Protein AF-A0A8J9W0S9-F1 (afdb_monomer_lite)

Radius of gyration: 25.79 Å; chains: 1; bounding box: 50×46×70 Å

Structure (mmCIF, N/CA/C/O backbone):
data_AF-A0A8J9W0S9-F1
#
_entry.id   AF-A0A8J9W0S9-F1
#
loop_
_atom_site.group_PDB
_atom_site.id
_atom_site.type_symbol
_atom_site.label_atom_id
_atom_site.label_alt_id
_atom_site.label_comp_id
_atom_site.label_asym_id
_atom_site.label_entity_id
_atom_site.label_seq_id
_atom_site.pdbx_PDB_ins_code
_atom_site.Cartn_x
_atom_site.Cartn_y
_atom_site.Cartn_z
_atom_site.occupancy
_atom_site.B_iso_or_equiv
_atom_site.auth_seq_id
_atom_site.auth_comp_id
_atom_site.auth_asym_id
_atom_site.auth_atom_id
_atom_site.pdbx_PDB_model_num
ATOM 1 N N . MET A 1 1 ? -14.995 28.157 27.330 1.00 36.97 1 MET A N 1
ATOM 2 C CA . MET A 1 1 ? -13.796 27.301 27.355 1.00 36.97 1 MET A CA 1
ATOM 3 C C . MET A 1 1 ? -14.305 25.947 27.792 1.00 36.97 1 MET A C 1
ATOM 5 O O . MET A 1 1 ? -14.546 25.764 28.977 1.00 36.97 1 MET A O 1
ATOM 9 N N . GLU A 1 2 ? -14.650 25.102 26.821 1.00 44.31 2 GLU A N 1
ATOM 10 C CA . GLU A 1 2 ? -15.070 23.720 27.075 1.00 44.31 2 GLU A CA 1
ATOM 11 C C . GLU A 1 2 ? -13.847 22.996 27.650 1.00 44.31 2 GLU A C 1
ATOM 13 O O . GLU A 1 2 ? -12.772 23.067 27.054 1.00 44.31 2 GLU A O 1
ATOM 18 N N . GLY A 1 3 ? -13.962 22.423 28.847 1.00 51.12 3 GLY A N 1
ATOM 19 C CA . GLY A 1 3 ? -12.863 21.685 29.467 1.00 51.12 3 GLY A CA 1
ATOM 20 C C . GLY A 1 3 ? -12.565 20.415 28.676 1.00 51.12 3 GLY A C 1
ATOM 21 O O . GLY A 1 3 ? -13.492 19.739 28.240 1.00 51.12 3 GLY A O 1
ATOM 22 N N . ASP A 1 4 ? -11.284 20.100 28.487 1.00 53.34 4 ASP A N 1
ATOM 23 C CA . ASP A 1 4 ? -10.845 18.907 27.764 1.00 53.34 4 ASP A CA 1
ATOM 24 C C . ASP A 1 4 ? -11.408 17.634 28.413 1.00 53.34 4 ASP A C 1
ATOM 26 O O . ASP A 1 4 ? -10.982 17.225 29.492 1.00 53.34 4 ASP A O 1
ATOM 30 N N . GLU A 1 5 ? -12.367 16.996 27.737 1.00 63.06 5 GLU A N 1
ATOM 31 C CA . GLU A 1 5 ? -13.127 15.857 28.271 1.00 63.06 5 GLU A CA 1
ATOM 32 C C . GLU A 1 5 ? -12.270 14.596 28.516 1.00 63.06 5 GLU A C 1
ATOM 34 O O . GLU A 1 5 ? -12.723 13.695 29.213 1.00 63.06 5 GLU A O 1
ATOM 39 N N . ASN A 1 6 ? -11.029 14.526 28.001 1.00 60.53 6 ASN A N 1
ATOM 40 C CA . ASN A 1 6 ? -10.105 13.395 28.183 1.00 60.53 6 ASN A CA 1
ATOM 41 C C . ASN A 1 6 ? -8.620 13.814 28.104 1.00 60.53 6 ASN A C 1
ATOM 43 O O . ASN A 1 6 ? -7.955 13.626 27.083 1.00 60.53 6 ASN A O 1
ATOM 47 N N . VAL A 1 7 ? -8.065 14.336 29.204 1.00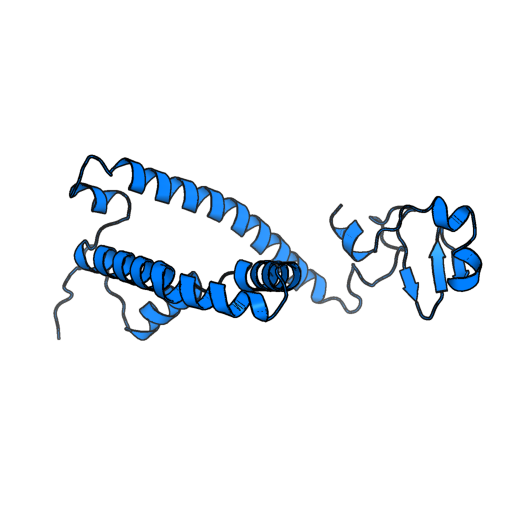 62.03 7 VAL A N 1
ATOM 48 C CA . VAL A 1 7 ? -6.648 14.764 29.277 1.00 62.03 7 VAL A CA 1
ATOM 49 C C . VAL A 1 7 ? -5.662 13.596 29.077 1.00 62.03 7 VAL A C 1
ATOM 51 O O . VAL A 1 7 ? -4.581 13.799 28.534 1.00 62.03 7 VAL A O 1
ATOM 54 N N . GLU A 1 8 ? -6.028 12.365 29.457 1.00 68.12 8 GLU A N 1
ATOM 55 C CA . GLU A 1 8 ? -5.133 11.197 29.361 1.00 68.12 8 GLU A CA 1
ATOM 56 C C . GLU A 1 8 ? -4.987 10.618 27.938 1.00 68.12 8 GLU A C 1
ATOM 58 O O . GLU A 1 8 ? -3.937 10.065 27.618 1.00 68.12 8 GLU A O 1
ATOM 63 N N . CYS A 1 9 ? -6.010 10.730 27.079 1.00 66.19 9 CYS A N 1
ATOM 64 C CA . CYS A 1 9 ? -6.012 10.142 25.727 1.00 66.19 9 CYS A CA 1
ATOM 65 C C . CYS A 1 9 ? -5.697 11.165 24.616 1.00 66.19 9 CYS A C 1
ATO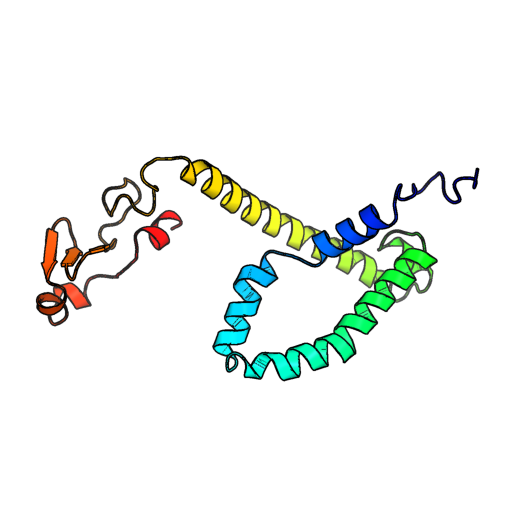M 67 O O . CYS A 1 9 ? -5.274 10.776 23.527 1.00 66.19 9 CYS A O 1
ATOM 69 N N . GLY A 1 10 ? -5.869 12.462 24.897 1.00 79.31 10 GLY A N 1
ATOM 70 C CA . GLY A 1 10 ? -5.696 13.547 23.932 1.00 79.31 10 GLY A CA 1
ATOM 71 C C . GLY A 1 10 ? -6.906 13.730 23.007 1.00 79.31 10 GLY A C 1
ATOM 72 O O . GLY A 1 10 ? -7.557 12.769 22.602 1.00 79.31 10 GLY A O 1
ATOM 73 N N . ASN A 1 11 ? -7.197 14.986 22.659 1.00 82.94 11 ASN A N 1
ATOM 74 C CA . ASN A 1 11 ? -8.300 15.372 21.775 1.00 82.94 11 ASN A CA 1
ATOM 75 C C . ASN A 1 11 ? -7.775 15.888 20.427 1.00 82.94 11 ASN A C 1
ATOM 77 O O . ASN A 1 11 ? -6.688 16.463 20.341 1.00 82.94 11 ASN A O 1
ATOM 81 N N . TRP A 1 12 ? -8.571 15.727 19.369 1.00 85.06 12 TRP A N 1
ATOM 82 C CA . TRP A 1 12 ? -8.285 16.340 18.070 1.00 85.06 12 TRP A CA 1
ATOM 83 C C . TRP A 1 12 ? -8.485 17.856 18.133 1.00 85.06 12 TRP A C 1
ATOM 85 O O . TRP A 1 12 ? -9.505 18.320 18.639 1.00 85.06 12 TRP A O 1
ATOM 95 N N . SER A 1 13 ? -7.545 18.622 17.570 1.00 85.31 13 SER A N 1
ATOM 96 C CA . SER A 1 13 ? -7.625 20.090 17.546 1.00 85.31 13 SER A CA 1
ATOM 97 C C . SER A 1 13 ? -8.780 20.582 16.666 1.00 85.31 13 SER A C 1
ATOM 99 O O . SER A 1 13 ? -9.585 21.412 17.094 1.00 85.31 13 SER A O 1
ATOM 101 N N . HIS A 1 14 ? -8.930 20.007 15.465 1.00 89.88 14 HIS A N 1
ATOM 102 C CA . HIS A 1 14 ? -10.035 20.309 14.561 1.00 89.88 14 HIS A CA 1
ATOM 103 C C . HIS A 1 14 ? -10.692 19.052 13.979 1.00 89.88 14 HIS A C 1
ATOM 105 O O . HIS A 1 14 ? -10.054 18.034 13.715 1.00 89.88 14 HIS A O 1
ATOM 111 N N . LYS A 1 15 ? -11.996 19.153 13.687 1.00 88.81 15 LYS A N 1
ATOM 112 C CA . LYS A 1 15 ? -12.765 18.079 13.028 1.00 88.81 15 LYS A CA 1
ATOM 113 C C . LYS A 1 15 ? -12.212 17.728 11.643 1.00 88.81 15 LYS A C 1
ATOM 115 O O . LYS A 1 15 ? -12.300 16.579 11.223 1.00 88.81 15 LYS A O 1
ATOM 120 N N . MET A 1 16 ? -11.651 18.710 10.935 1.00 92.62 16 MET A N 1
ATOM 121 C CA . MET A 1 16 ? -11.039 18.495 9.622 1.00 92.62 16 MET A CA 1
ATOM 122 C C . MET A 1 16 ? -9.781 17.634 9.714 1.00 92.62 16 MET A C 1
ATOM 124 O O . MET A 1 16 ? -9.605 16.770 8.864 1.00 92.62 16 MET A O 1
ATOM 128 N N . ASP A 1 17 ? -8.967 17.793 10.758 1.00 91.94 17 ASP A N 1
ATOM 129 C CA . ASP A 1 17 ? -7.754 16.988 10.952 1.00 91.94 17 ASP A CA 1
ATOM 130 C C . ASP A 1 17 ? -8.109 15.514 11.162 1.00 91.94 17 ASP A C 1
ATOM 132 O O . ASP A 1 17 ? -7.492 14.622 10.577 1.00 91.94 17 ASP A O 1
ATOM 136 N N . TYR A 1 18 ? -9.173 15.260 11.929 1.00 90.19 18 TYR A N 1
ATOM 137 C CA . TYR A 1 18 ? -9.724 13.920 12.105 1.00 90.19 18 TYR A CA 1
ATOM 138 C C . TYR A 1 18 ? -10.213 13.323 10.776 1.00 90.19 18 TYR A C 1
ATOM 140 O O . TYR A 1 18 ? -9.834 12.208 10.418 1.00 90.19 18 TYR A O 1
ATOM 148 N N . LEU A 1 19 ? -11.008 14.073 10.003 1.00 92.38 19 LEU A N 1
ATOM 149 C CA . LEU A 1 19 ? -11.518 13.610 8.707 1.00 92.38 19 LEU A CA 1
ATOM 150 C C . LEU A 1 19 ? -10.395 13.358 7.693 1.00 92.38 19 LEU A C 1
ATOM 152 O O . LEU A 1 19 ? -10.414 12.342 7.002 1.00 92.38 19 LEU A O 1
ATOM 156 N N . LEU A 1 20 ? -9.406 14.249 7.615 1.00 92.56 20 LEU A N 1
ATOM 157 C CA . LEU A 1 20 ? -8.249 14.091 6.735 1.00 92.56 20 LEU A CA 1
ATOM 158 C C . LEU A 1 20 ? -7.402 12.880 7.134 1.00 92.56 20 LEU A C 1
ATOM 160 O O . LEU A 1 20 ? -6.960 12.143 6.256 1.00 92.56 20 LEU A O 1
ATOM 164 N N . SER A 1 21 ? -7.241 12.622 8.434 1.00 92.38 21 SER A N 1
ATOM 165 C CA . SER A 1 21 ? -6.549 11.425 8.931 1.00 92.38 21 SER A CA 1
ATOM 166 C C . SER A 1 21 ? -7.281 10.141 8.526 1.00 92.38 21 SER A C 1
ATOM 168 O O . SER A 1 21 ? -6.653 9.196 8.051 1.00 92.38 21 SER A O 1
ATOM 170 N N . LEU A 1 22 ? -8.616 10.117 8.638 1.00 91.62 22 LEU A N 1
ATOM 171 C CA . LEU A 1 22 ? -9.435 8.984 8.191 1.00 91.62 22 LEU A CA 1
ATOM 172 C C . LEU A 1 22 ? -9.360 8.770 6.675 1.00 91.62 22 LEU A C 1
ATOM 174 O O . LEU A 1 22 ? -9.229 7.635 6.218 1.00 91.62 22 LEU A O 1
ATOM 178 N N . LEU A 1 23 ? -9.425 9.846 5.889 1.00 91.88 23 LEU A N 1
ATOM 179 C CA . LEU A 1 23 ? -9.307 9.774 4.432 1.00 91.88 23 LEU A CA 1
ATOM 180 C C . LEU A 1 23 ? -7.915 9.300 4.003 1.00 91.88 23 LEU A C 1
ATOM 182 O O . LEU A 1 23 ? -7.811 8.456 3.116 1.00 91.88 23 LEU A O 1
ATOM 186 N N . GLY A 1 24 ? -6.858 9.787 4.658 1.00 91.38 24 GLY A N 1
ATOM 187 C CA . GLY A 1 24 ? -5.486 9.339 4.425 1.00 91.38 24 GLY A CA 1
ATOM 188 C C . GLY A 1 24 ? -5.289 7.858 4.750 1.00 91.38 24 GLY A C 1
ATOM 189 O O . GLY A 1 24 ? -4.585 7.162 4.026 1.00 91.38 24 GLY A O 1
ATOM 190 N N . PHE A 1 25 ? -5.965 7.349 5.783 1.00 89.00 25 PHE A N 1
ATOM 191 C CA . PHE A 1 25 ? -5.980 5.918 6.090 1.00 89.00 25 PHE A CA 1
ATOM 192 C C . PHE A 1 25 ? -6.769 5.096 5.054 1.00 89.00 25 PHE A C 1
ATOM 194 O O . PHE A 1 25 ? -6.353 3.998 4.688 1.00 89.00 25 PHE A O 1
ATOM 201 N N . ALA A 1 26 ? -7.894 5.617 4.553 1.00 89.44 26 ALA A N 1
ATOM 202 C CA . ALA A 1 26 ? -8.747 4.917 3.590 1.00 89.44 26 ALA A CA 1
ATOM 203 C C . ALA A 1 26 ? -8.153 4.863 2.167 1.00 89.44 26 ALA A C 1
ATOM 205 O O . ALA A 1 26 ? -8.375 3.900 1.426 1.00 89.44 26 ALA A O 1
ATOM 206 N N . VAL A 1 27 ? -7.405 5.892 1.760 1.00 89.00 27 VAL A N 1
ATOM 207 C CA . VAL A 1 27 ? -6.794 5.981 0.428 1.00 89.00 27 VAL A CA 1
ATOM 208 C C . VAL A 1 27 ? -5.372 5.418 0.466 1.00 89.00 27 VAL A C 1
ATOM 210 O O . VAL A 1 27 ? -4.418 6.116 0.786 1.00 89.00 27 VAL A O 1
ATOM 213 N N . GLY A 1 28 ? -5.220 4.141 0.101 1.00 83.44 28 GLY A N 1
ATOM 214 C CA . GLY A 1 28 ? -3.917 3.466 0.028 1.00 83.44 28 GLY A CA 1
ATOM 215 C C . GLY A 1 28 ? -3.452 3.145 -1.397 1.00 83.44 28 GLY A C 1
ATOM 216 O O . GLY A 1 28 ? -4.240 3.165 -2.344 1.00 83.44 28 GLY A O 1
ATOM 217 N N . LEU A 1 29 ? -2.183 2.732 -1.543 1.00 82.56 29 LEU A N 1
ATOM 218 C CA . LEU A 1 29 ? -1.610 2.300 -2.833 1.00 82.56 29 LEU A CA 1
ATOM 219 C C . LEU A 1 29 ? -2.405 1.165 -3.511 1.00 82.56 29 LEU A C 1
ATOM 221 O O . LEU A 1 29 ? -2.417 1.054 -4.736 1.00 82.56 29 LEU A O 1
ATOM 225 N N . GLY A 1 30 ? -3.131 0.352 -2.738 1.00 81.38 30 GLY A N 1
ATOM 226 C CA . GLY A 1 30 ? -4.014 -0.681 -3.284 1.00 81.38 30 GLY A CA 1
ATOM 227 C C . GLY A 1 30 ? -5.086 -0.124 -4.231 1.00 81.38 30 GLY A C 1
ATOM 228 O O . GLY A 1 30 ? -5.419 -0.776 -5.220 1.00 81.38 30 GLY A O 1
ATOM 229 N N . ASN A 1 31 ? -5.566 1.101 -4.001 1.00 86.62 31 ASN A N 1
ATOM 230 C CA . ASN A 1 31 ? -6.532 1.746 -4.894 1.00 86.62 31 ASN A CA 1
ATOM 231 C C . ASN A 1 31 ? -5.898 2.148 -6.236 1.00 86.62 31 ASN A C 1
ATOM 233 O O . ASN A 1 31 ? -6.606 2.233 -7.235 1.00 86.62 31 ASN A O 1
ATOM 237 N N . VAL A 1 32 ? -4.576 2.346 -6.279 1.00 88.75 32 VAL A N 1
ATOM 238 C CA . VAL A 1 32 ? -3.845 2.795 -7.474 1.00 88.75 32 VAL A CA 1
ATOM 239 C C . VAL A 1 32 ? -3.592 1.648 -8.451 1.00 88.75 32 VAL A C 1
ATOM 241 O O . VAL A 1 32 ? -3.793 1.825 -9.646 1.00 88.75 32 VAL A O 1
ATOM 244 N N . TRP A 1 33 ? -3.188 0.464 -7.974 1.00 86.25 33 TRP A N 1
ATOM 245 C CA . TRP A 1 33 ? -2.870 -0.664 -8.869 1.00 86.25 33 TRP A CA 1
ATOM 246 C C . TRP A 1 33 ? -3.861 -1.825 -8.788 1.00 86.25 33 TRP A C 1
ATOM 248 O O . TRP A 1 33 ? -4.207 -2.420 -9.807 1.00 86.25 33 TRP A O 1
ATOM 258 N N . ARG A 1 34 ? -4.336 -2.185 -7.588 1.00 88.75 34 ARG A N 1
ATOM 259 C CA . ARG A 1 34 ? -5.090 -3.433 -7.391 1.00 88.75 34 ARG A CA 1
ATOM 260 C C . ARG A 1 34 ? -6.512 -3.269 -7.884 1.00 88.75 34 ARG A C 1
ATOM 262 O O . ARG A 1 34 ? -7.031 -4.171 -8.535 1.00 88.75 34 ARG A O 1
ATOM 269 N N . PHE A 1 35 ? -7.124 -2.124 -7.594 1.00 91.06 35 PHE A N 1
ATOM 270 C CA . PHE A 1 35 ? -8.479 -1.837 -8.043 1.00 91.06 35 PHE A CA 1
ATOM 271 C C . PHE A 1 35 ? -8.589 -1.800 -9.580 1.00 91.06 35 PHE A C 1
ATOM 273 O O . PHE A 1 35 ? -9.407 -2.560 -10.105 1.00 91.06 35 PHE A O 1
ATOM 280 N N . PRO A 1 36 ? -7.748 -1.053 -10.328 1.00 90.94 36 PRO A N 1
ATOM 281 C CA . PRO A 1 36 ? -7.789 -1.089 -11.791 1.00 90.94 36 PRO A CA 1
ATOM 282 C C . PRO A 1 36 ? -7.498 -2.478 -12.360 1.00 90.94 36 PRO A C 1
ATOM 284 O O . PRO A 1 36 ? -8.190 -2.913 -13.278 1.00 90.94 36 PRO A O 1
ATOM 287 N N . TYR A 1 37 ? -6.536 -3.205 -11.781 1.00 89.94 37 TYR A N 1
ATOM 288 C CA . TYR A 1 37 ? -6.199 -4.562 -12.213 1.00 89.94 37 TYR A CA 1
ATOM 289 C C . TYR A 1 37 ? -7.379 -5.540 -12.059 1.00 89.94 37 TYR A C 1
ATOM 291 O O . TYR A 1 37 ? -7.701 -6.277 -12.993 1.00 89.94 37 TYR A O 1
ATOM 299 N N . LEU A 1 38 ? -8.070 -5.525 -10.911 1.00 90.25 38 LEU A N 1
ATOM 300 C CA . LEU A 1 38 ? -9.261 -6.357 -10.689 1.00 90.25 38 LEU A CA 1
ATOM 301 C C . LEU A 1 38 ? -10.424 -5.939 -11.590 1.00 90.25 38 LEU A C 1
ATOM 303 O O . LEU A 1 38 ? -11.097 -6.805 -12.143 1.00 90.25 38 LEU A O 1
ATOM 307 N N . CYS A 1 39 ? -10.648 -4.634 -11.743 1.00 92.19 39 CYS A N 1
ATOM 308 C CA . CYS A 1 39 ? -11.680 -4.091 -12.618 1.00 92.19 39 CYS A CA 1
ATOM 309 C C . CYS A 1 39 ? -11.463 -4.580 -14.055 1.00 92.19 39 CYS A C 1
ATOM 311 O O . CYS A 1 39 ? -12.354 -5.192 -14.637 1.00 92.19 39 CYS A O 1
ATOM 313 N N . TYR A 1 40 ? -10.246 -4.432 -14.586 1.00 91.00 40 TYR A N 1
ATOM 314 C CA . TYR A 1 40 ? -9.897 -4.869 -15.936 1.00 91.00 40 TYR A CA 1
ATOM 315 C C . TYR A 1 40 ? -10.124 -6.372 -16.147 1.00 91.00 40 TYR A C 1
ATOM 317 O O . TYR A 1 40 ? -10.753 -6.775 -17.124 1.00 91.00 40 TYR A O 1
ATOM 325 N N . ARG A 1 41 ? -9.681 -7.211 -15.204 1.00 92.31 41 ARG A N 1
ATOM 326 C CA . ARG A 1 41 ? -9.814 -8.672 -15.310 1.00 92.31 41 ARG A CA 1
ATOM 327 C C . ARG A 1 41 ? -11.261 -9.167 -15.182 1.00 92.31 41 ARG A C 1
ATOM 329 O O . ARG A 1 41 ? -11.597 -10.194 -15.764 1.00 92.31 41 ARG A O 1
ATOM 336 N N . ASN A 1 42 ? -12.115 -8.457 -14.446 1.00 91.12 42 ASN A N 1
ATOM 337 C CA . ASN A 1 42 ? -13.478 -8.889 -14.117 1.00 91.12 42 ASN A CA 1
ATOM 338 C C . ASN A 1 42 ? -14.562 -8.198 -14.965 1.00 91.12 42 ASN A C 1
ATOM 340 O O . ASN A 1 42 ? -15.668 -7.958 -14.484 1.00 91.12 42 ASN A O 1
ATOM 344 N N . GLY A 1 43 ? -14.263 -7.880 -16.228 1.00 89.00 43 GLY A N 1
ATOM 345 C CA . GLY A 1 43 ? -15.240 -7.285 -17.151 1.00 89.00 43 GLY A CA 1
ATOM 346 C C . GLY A 1 43 ? -15.275 -5.754 -17.147 1.00 89.00 43 GLY A C 1
ATOM 347 O O . GLY A 1 43 ? -16.283 -5.157 -17.528 1.00 89.00 43 GLY A O 1
ATOM 348 N N . GLY A 1 44 ? -14.187 -5.106 -16.723 1.00 90.06 44 GLY A N 1
ATOM 349 C CA . GLY A 1 44 ? -14.020 -3.655 -16.759 1.00 90.06 44 GLY A CA 1
ATOM 350 C C . GLY A 1 44 ? -15.110 -2.935 -15.969 1.00 90.06 44 GLY A C 1
ATOM 351 O O . GLY A 1 44 ? -15.388 -3.259 -14.817 1.00 90.06 44 GLY A O 1
ATOM 352 N N . GLY A 1 45 ? -15.779 -1.976 -16.612 1.00 89.50 45 GLY A N 1
ATOM 353 C CA . GLY A 1 45 ? -16.816 -1.157 -15.979 1.00 89.50 45 GLY A CA 1
ATOM 354 C C . GLY A 1 45 ? -17.990 -1.942 -15.378 1.00 89.50 45 GLY A C 1
ATOM 355 O O . GLY A 1 45 ? -18.596 -1.465 -14.422 1.00 89.50 45 GLY A O 1
ATOM 356 N N . ALA A 1 46 ? -18.286 -3.158 -15.855 1.00 92.81 46 ALA A N 1
ATOM 357 C CA . ALA A 1 46 ? -19.351 -3.987 -15.284 1.00 92.81 46 ALA A CA 1
ATOM 358 C C . ALA A 1 46 ? -19.053 -4.426 -13.837 1.00 92.81 46 ALA A C 1
ATOM 360 O O . ALA A 1 46 ? -19.979 -4.587 -13.043 1.00 92.81 46 ALA A O 1
ATOM 361 N N . PHE A 1 47 ? -17.774 -4.542 -13.461 1.00 92.56 47 PHE A N 1
ATOM 362 C CA . PHE A 1 47 ? -17.341 -4.862 -12.097 1.00 92.56 47 PHE A CA 1
ATOM 363 C C . PHE A 1 47 ? -17.753 -3.789 -11.074 1.00 92.56 47 PHE A C 1
ATOM 365 O O . PHE A 1 47 ? -17.911 -4.088 -9.889 1.00 92.56 47 PHE A O 1
ATOM 372 N N . LEU A 1 48 ? -17.984 -2.547 -11.515 1.00 92.31 48 LEU A N 1
ATOM 373 C CA . LEU A 1 48 ? -18.348 -1.439 -10.630 1.00 92.31 48 LEU A CA 1
ATOM 374 C C . LEU A 1 48 ? -19.726 -1.622 -9.986 1.00 92.31 48 LEU A C 1
ATOM 376 O O . LEU A 1 48 ? -19.919 -1.203 -8.848 1.00 92.31 48 LEU A O 1
ATOM 380 N N . ILE A 1 49 ? -20.668 -2.273 -10.674 1.00 94.00 49 ILE A N 1
ATOM 381 C CA . ILE A 1 49 ? -22.034 -2.479 -10.172 1.00 94.00 49 ILE A CA 1
ATOM 382 C C . ILE A 1 49 ? -22.029 -3.334 -8.889 1.00 94.00 49 ILE A C 1
ATOM 384 O O . ILE A 1 49 ? -22.454 -2.832 -7.846 1.00 94.00 49 ILE A O 1
ATOM 388 N N . PRO A 1 50 ? -21.518 -4.586 -8.893 1.00 94.50 50 PRO A N 1
ATOM 389 C CA . PRO A 1 50 ? -21.438 -5.381 -7.670 1.00 94.50 50 PRO A CA 1
ATOM 390 C C . PRO A 1 50 ? -20.478 -4.770 -6.640 1.00 94.50 50 PRO A C 1
ATOM 392 O O . PRO A 1 50 ? -20.727 -4.897 -5.443 1.00 94.50 50 PRO A O 1
ATOM 395 N N . TYR A 1 51 ? -19.420 -4.073 -7.076 1.00 93.44 51 TYR A N 1
ATOM 396 C CA . TYR A 1 51 ? -18.492 -3.389 -6.174 1.00 93.44 51 TYR A CA 1
ATOM 397 C C . TYR A 1 51 ? -19.194 -2.319 -5.326 1.00 93.44 51 TYR A C 1
ATOM 399 O O . TYR A 1 51 ? -19.077 -2.340 -4.103 1.00 93.44 51 TYR A O 1
ATOM 407 N N . VAL A 1 52 ? -19.974 -1.426 -5.946 1.00 95.06 52 VAL A N 1
ATOM 408 C CA . VAL A 1 52 ? -20.706 -0.368 -5.228 1.00 95.06 52 VAL A CA 1
ATOM 409 C C . VAL A 1 52 ? -21.787 -0.959 -4.324 1.00 95.06 52 VAL A C 1
ATOM 411 O O . VAL A 1 52 ? -21.933 -0.514 -3.188 1.00 95.06 52 VAL A O 1
ATOM 414 N N . ILE A 1 53 ? -22.505 -1.991 -4.778 1.00 96.69 53 ILE A N 1
ATOM 415 C CA . ILE A 1 53 ? -23.523 -2.665 -3.957 1.00 96.69 53 ILE A CA 1
ATOM 416 C C . ILE A 1 53 ? -22.888 -3.257 -2.691 1.00 96.69 53 ILE A C 1
ATOM 418 O O . ILE A 1 53 ? -23.363 -3.001 -1.586 1.00 96.69 53 ILE A O 1
ATOM 422 N N . MET A 1 54 ? -21.782 -3.996 -2.822 1.00 95.75 54 MET A N 1
ATOM 423 C CA . MET A 1 54 ? -21.077 -4.567 -1.669 1.00 95.75 54 MET A CA 1
ATOM 424 C C . MET A 1 54 ? -20.464 -3.491 -0.768 1.00 95.75 54 MET A C 1
ATOM 426 O O . MET A 1 54 ? -20.466 -3.650 0.455 1.00 95.75 54 MET A O 1
ATOM 430 N N . LEU A 1 55 ? -19.987 -2.384 -1.343 1.00 94.62 55 LEU A N 1
ATOM 431 C CA . LEU A 1 55 ? -19.466 -1.248 -0.588 1.00 94.62 55 LEU A CA 1
ATOM 432 C C . LEU A 1 55 ? -20.563 -0.606 0.265 1.00 94.62 55 LEU A C 1
ATOM 434 O O . LEU A 1 55 ? -20.333 -0.353 1.441 1.00 94.62 55 LEU A O 1
ATOM 438 N N . LEU A 1 56 ? -21.764 -0.401 -0.277 1.00 96.19 56 LEU A N 1
ATOM 439 C CA . LEU A 1 56 ? -22.877 0.185 0.473 1.00 96.19 56 LEU A CA 1
ATOM 440 C C . LEU A 1 56 ? -23.482 -0.781 1.500 1.00 96.19 56 LEU A C 1
ATOM 442 O O . LEU A 1 56 ? -23.860 -0.342 2.581 1.00 96.19 56 LEU 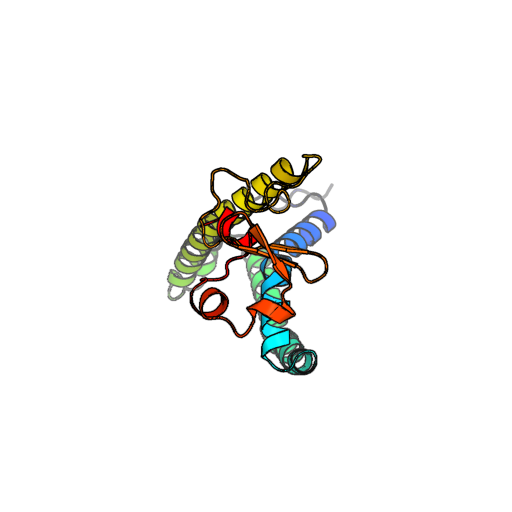A O 1
ATOM 446 N N . LEU A 1 57 ? -23.569 -2.078 1.188 1.00 96.12 57 LEU A N 1
ATOM 447 C CA . LEU A 1 57 ? -24.203 -3.066 2.071 1.00 96.12 57 LEU A CA 1
ATOM 448 C C . LEU A 1 57 ? -23.285 -3.591 3.176 1.00 96.12 57 LEU A C 1
ATOM 450 O O . LEU A 1 57 ? -23.759 -3.871 4.271 1.00 96.12 57 LEU A O 1
ATOM 454 N N . SER A 1 58 ? -21.990 -3.755 2.903 1.00 96.00 58 SER A N 1
ATOM 455 C CA . SER A 1 58 ? -21.030 -4.280 3.887 1.00 96.00 58 SER A CA 1
ATOM 456 C C . SER A 1 58 ? -19.942 -3.280 4.257 1.00 96.00 58 SER A C 1
ATOM 458 O O . SER A 1 58 ? -19.630 -3.143 5.434 1.00 96.00 58 SER A O 1
ATOM 460 N N . GLY A 1 59 ? -19.399 -2.537 3.289 1.00 95.00 59 GLY A N 1
ATOM 461 C CA . GLY A 1 59 ? -18.283 -1.623 3.537 1.00 95.00 59 GLY A CA 1
ATOM 462 C C . GLY A 1 59 ? -18.671 -0.468 4.457 1.00 95.00 59 GLY A C 1
ATOM 463 O O . GLY A 1 59 ? -18.054 -0.267 5.501 1.00 95.00 59 GLY A O 1
ATOM 464 N N . LEU A 1 60 ? -19.729 0.259 4.095 1.00 94.50 60 LEU A N 1
ATOM 465 C CA . LEU A 1 60 ? -20.200 1.422 4.836 1.00 94.50 60 LEU A CA 1
ATOM 466 C C . LEU A 1 60 ? -20.699 1.054 6.247 1.00 94.50 60 LEU A C 1
ATOM 468 O O . LEU A 1 60 ? -20.266 1.714 7.192 1.00 94.50 60 LEU A O 1
ATOM 472 N N . PRO A 1 61 ? -21.520 0.001 6.452 1.00 95.88 61 PRO A N 1
ATOM 473 C CA . PRO A 1 61 ? -21.950 -0.377 7.796 1.00 95.88 61 PRO A CA 1
ATOM 474 C C . PRO A 1 61 ? -20.797 -0.827 8.692 1.00 95.88 61 PRO A C 1
ATOM 476 O O . PRO A 1 61 ? -20.755 -0.421 9.850 1.00 95.88 61 PRO A O 1
ATOM 479 N N . LEU A 1 62 ? -19.839 -1.606 8.173 1.00 94.50 62 LEU A N 1
ATOM 480 C CA . LEU A 1 62 ? -18.672 -2.030 8.955 1.00 94.50 62 LEU A CA 1
ATOM 481 C C . LEU A 1 62 ? -17.782 -0.844 9.334 1.00 94.50 62 LEU A C 1
ATOM 483 O O . LEU A 1 62 ? -17.342 -0.755 10.476 1.00 94.50 62 LEU A O 1
ATOM 487 N N . PHE A 1 63 ? -17.561 0.092 8.408 1.00 93.38 63 PHE A N 1
ATOM 488 C CA . PHE A 1 63 ? -16.780 1.298 8.676 1.00 93.38 63 PHE A CA 1
ATOM 489 C C . PHE A 1 63 ? -17.430 2.176 9.751 1.00 93.38 63 PHE A C 1
ATOM 491 O O . PHE A 1 63 ? -16.770 2.579 10.705 1.00 93.38 63 PHE A O 1
ATOM 498 N N . LEU A 1 64 ? -18.735 2.438 9.637 1.00 93.88 64 LEU A N 1
ATOM 499 C CA . LEU A 1 64 ? -19.465 3.233 10.626 1.00 93.88 64 LEU A CA 1
ATOM 500 C C . LEU A 1 64 ? -19.532 2.536 11.989 1.00 93.88 64 LEU A C 1
ATOM 502 O O . LEU A 1 64 ? -19.399 3.202 13.012 1.00 93.88 64 LEU A O 1
ATOM 506 N N . MET A 1 65 ? -19.704 1.211 12.008 1.00 93.31 65 MET A N 1
ATOM 507 C CA . MET A 1 65 ? -19.685 0.420 13.238 1.00 93.31 65 MET A CA 1
ATOM 508 C C . MET A 1 65 ? -18.334 0.537 13.953 1.00 93.31 65 MET A C 1
ATOM 510 O O . MET A 1 65 ? -18.317 0.783 15.156 1.00 93.31 65 MET A O 1
ATOM 514 N N . GLU A 1 66 ? -17.220 0.405 13.228 1.00 91.69 66 GLU A N 1
ATOM 515 C CA . GLU A 1 66 ? -15.867 0.516 13.790 1.00 91.69 66 GLU A CA 1
ATOM 516 C C . GLU A 1 66 ? -15.605 1.922 14.351 1.00 91.69 66 GLU A C 1
ATOM 518 O O . GLU A 1 66 ? -15.116 2.066 15.472 1.00 91.69 66 GLU A O 1
ATOM 523 N N . LEU A 1 67 ? -15.991 2.969 13.611 1.00 91.62 67 LEU A N 1
ATOM 524 C CA . LEU A 1 67 ? -15.854 4.351 14.075 1.00 91.62 67 LEU A CA 1
ATOM 525 C C . LEU A 1 67 ? -16.693 4.623 15.327 1.00 91.62 67 LEU A C 1
ATOM 527 O O . LEU A 1 67 ? -16.185 5.208 16.283 1.00 91.62 67 LEU A O 1
ATOM 531 N N . ALA A 1 68 ? -17.951 4.177 15.346 1.00 91.88 68 ALA A N 1
ATOM 532 C CA . ALA A 1 68 ? -18.834 4.347 16.494 1.00 91.88 68 ALA A CA 1
ATOM 533 C C . ALA A 1 68 ? -18.308 3.598 17.729 1.00 91.88 68 ALA A C 1
ATOM 535 O O . ALA A 1 68 ? -18.309 4.154 18.826 1.00 91.88 68 ALA A O 1
ATOM 536 N N . LEU A 1 69 ? -17.808 2.367 17.557 1.00 89.94 69 LEU A N 1
ATOM 537 C CA . LEU A 1 69 ? -17.172 1.596 18.630 1.00 89.94 69 LEU A CA 1
ATOM 538 C C . LEU A 1 69 ? -15.915 2.287 19.161 1.00 89.94 69 LEU A C 1
ATOM 540 O O . LEU A 1 69 ? -15.754 2.389 20.375 1.00 89.94 69 LEU A O 1
ATOM 544 N N . GLY A 1 70 ? -15.050 2.788 18.277 1.00 88.62 70 GLY A N 1
ATOM 545 C CA . GLY A 1 70 ? -13.834 3.502 18.662 1.00 88.62 70 GLY A CA 1
ATOM 546 C C . GLY A 1 70 ? -14.124 4.790 19.433 1.00 88.62 70 GLY A C 1
ATOM 547 O O . GLY A 1 70 ? -13.502 5.039 20.463 1.00 88.62 70 GLY A O 1
ATOM 548 N N . GLN A 1 71 ? -15.107 5.574 18.979 1.00 87.88 71 GLN A N 1
ATOM 549 C CA . GLN A 1 71 ? -15.526 6.814 19.641 1.00 87.88 71 GLN A CA 1
ATOM 550 C C . GLN A 1 71 ? -16.241 6.568 20.973 1.00 87.88 71 GLN A C 1
ATOM 552 O O . GLN A 1 71 ? -16.054 7.335 21.910 1.00 87.88 71 GLN A O 1
ATOM 557 N N . PHE A 1 72 ? -17.057 5.515 21.073 1.00 86.94 72 PHE A N 1
ATOM 558 C CA . PHE A 1 72 ? -17.767 5.186 22.310 1.00 86.94 72 PHE A CA 1
ATOM 559 C C . PHE A 1 72 ? -16.842 4.571 23.363 1.00 86.94 72 PHE A C 1
ATOM 561 O O . PHE A 1 72 ? -16.932 4.903 24.543 1.00 86.94 72 PHE A O 1
ATOM 568 N N . ALA A 1 73 ? -15.963 3.654 22.953 1.00 85.81 73 ALA A N 1
ATOM 569 C CA . ALA A 1 73 ? -15.088 2.954 23.881 1.00 85.81 73 ALA A CA 1
ATOM 570 C C . ALA A 1 73 ? -13.885 3.800 24.314 1.00 85.81 73 ALA A C 1
ATOM 572 O O . ALA A 1 73 ? -13.346 3.535 25.388 1.00 85.81 73 ALA A O 1
ATOM 573 N N . SER A 1 74 ? -13.445 4.767 23.493 1.00 84.12 74 SER A N 1
ATOM 574 C CA . SER A 1 74 ? -12.270 5.626 23.735 1.00 84.12 74 SER A CA 1
ATOM 575 C C . SER A 1 74 ? -11.042 4.841 24.214 1.00 84.12 74 SER A C 1
ATOM 577 O O . SER A 1 74 ? -10.273 5.274 25.069 1.00 84.12 74 SER A O 1
ATOM 579 N N . GLN A 1 75 ? -10.888 3.624 23.691 1.00 83.50 75 GLN A N 1
ATOM 580 C CA . GLN A 1 75 ? -9.876 2.657 24.093 1.00 83.50 75 GLN A CA 1
ATOM 581 C C . GLN A 1 75 ? -9.210 2.057 22.858 1.00 83.50 75 GLN A C 1
ATOM 583 O O . GLN A 1 75 ? -9.802 1.964 21.786 1.00 83.50 75 GLN A O 1
ATOM 588 N N . GLY A 1 76 ? -7.965 1.607 23.020 1.00 84.12 76 GLY A N 1
ATOM 589 C CA . GLY A 1 76 ? -7.237 0.933 21.948 1.00 84.12 76 GLY A CA 1
ATOM 590 C C . GLY A 1 76 ? -7.850 -0.425 21.562 1.00 84.12 76 GLY A C 1
ATOM 591 O O . GLY A 1 76 ? -8.543 -1.046 22.373 1.00 84.12 76 GLY A O 1
ATOM 592 N N . PRO A 1 77 ? -7.517 -0.957 20.373 1.00 82.75 77 PRO A N 1
ATOM 593 C CA . PRO A 1 77 ? -8.174 -2.120 19.761 1.00 82.75 77 PRO A CA 1
ATOM 594 C C . PRO A 1 77 ? -8.097 -3.413 20.587 1.00 82.75 77 PRO A C 1
ATOM 596 O O . PRO A 1 77 ? -8.941 -4.287 20.437 1.00 82.75 77 PRO A O 1
ATOM 599 N N . ILE A 1 78 ? -7.120 -3.555 21.489 1.00 86.38 78 ILE A N 1
ATOM 600 C CA . ILE A 1 78 ? -7.031 -4.700 22.416 1.00 86.38 78 ILE A CA 1
ATOM 601 C C . ILE A 1 78 ? -7.921 -4.486 23.651 1.00 86.38 78 ILE A C 1
ATOM 603 O O . ILE A 1 78 ? -8.512 -5.433 24.173 1.00 86.38 78 ILE A O 1
ATOM 607 N N . SER A 1 79 ? -8.020 -3.244 24.127 1.00 85.44 79 SER A N 1
ATOM 608 C CA . SER A 1 79 ? -8.748 -2.887 25.347 1.00 85.44 79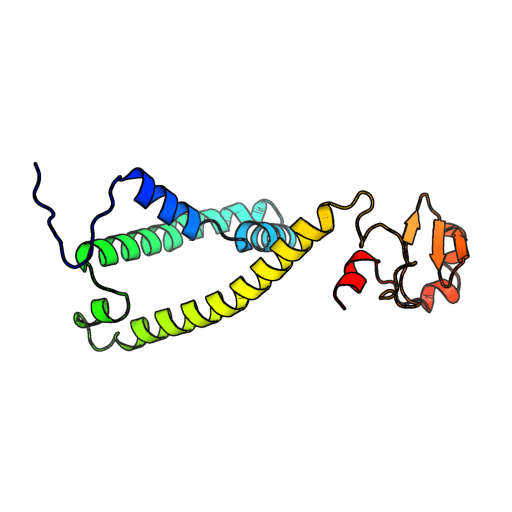 SER A CA 1
ATOM 609 C C . SER A 1 79 ? -10.262 -2.827 25.136 1.00 85.44 79 SER A C 1
ATOM 611 O O . SER A 1 79 ? -10.987 -3.219 26.046 1.00 85.44 79 SER A O 1
ATOM 613 N N . VAL A 1 80 ? -10.739 -2.453 23.940 1.00 86.62 80 VAL A N 1
ATOM 614 C CA . VAL A 1 80 ? -12.181 -2.412 23.603 1.00 86.62 80 VAL A CA 1
ATOM 615 C C . VAL A 1 80 ? -12.870 -3.761 23.852 1.00 86.62 80 VAL A C 1
ATOM 617 O O . VAL A 1 80 ? -13.983 -3.819 24.377 1.00 86.62 80 VAL A O 1
ATOM 620 N N . TRP A 1 81 ? -12.184 -4.875 23.583 1.00 85.25 81 TRP A N 1
ATOM 621 C CA . TRP A 1 81 ? -12.731 -6.223 23.781 1.00 85.25 81 TRP A CA 1
ATOM 622 C C . TRP A 1 81 ? -12.811 -6.671 25.249 1.00 85.25 81 TRP A C 1
ATOM 624 O O . TRP A 1 81 ? -13.224 -7.797 25.521 1.00 85.25 81 TRP A O 1
ATOM 634 N N . LYS A 1 82 ? -12.492 -5.807 26.225 1.00 79.19 82 LYS A N 1
ATOM 635 C CA . LYS A 1 82 ? -12.823 -6.056 27.641 1.00 79.19 82 LYS A CA 1
ATOM 636 C C . LYS A 1 82 ? -14.335 -6.170 27.873 1.00 79.19 82 LYS A C 1
ATOM 638 O O . LYS A 1 82 ? -14.731 -6.823 28.832 1.00 79.19 82 LYS A O 1
ATOM 643 N N . LEU A 1 83 ? -15.160 -5.592 26.989 1.00 80.75 83 LEU A N 1
ATOM 644 C CA . LEU A 1 83 ? -16.623 -5.706 27.032 1.00 80.75 83 LEU A CA 1
ATOM 645 C C . LEU A 1 83 ? -17.114 -7.149 26.813 1.00 80.75 83 LEU A C 1
ATOM 647 O O . LEU A 1 83 ? -18.104 -7.559 27.411 1.00 80.75 83 LEU A O 1
ATOM 651 N N . SER A 1 84 ? -16.420 -7.928 25.974 1.00 82.94 84 SER A N 1
ATOM 652 C CA . SER A 1 84 ? -16.735 -9.338 25.728 1.00 82.94 84 SER A CA 1
ATOM 653 C C . SER A 1 84 ? -15.449 -10.168 25.642 1.00 82.94 84 SER A C 1
ATOM 655 O O . SER A 1 84 ? -14.791 -10.189 24.597 1.00 82.94 84 SER A O 1
ATOM 657 N N . PRO A 1 85 ? -15.079 -10.891 26.717 1.00 80.00 85 PRO A N 1
ATOM 658 C CA . PRO A 1 85 ? -13.796 -11.587 26.805 1.00 80.00 85 PRO A C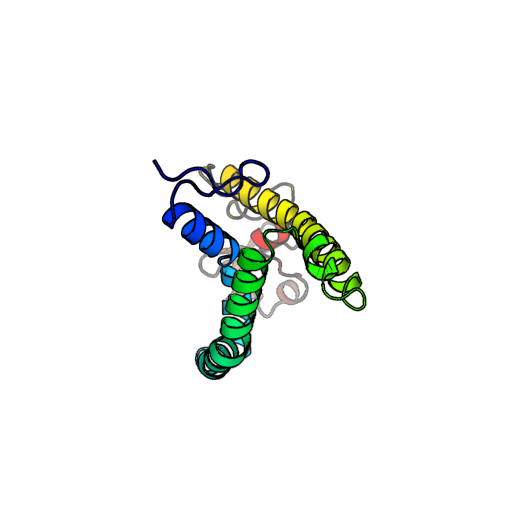A 1
ATOM 659 C C . PRO A 1 85 ? -13.636 -12.713 25.774 1.00 80.00 85 PRO A C 1
ATOM 661 O O . PRO A 1 85 ? -12.506 -13.084 25.460 1.00 80.00 85 PRO A O 1
ATOM 664 N N . ILE A 1 86 ? -14.738 -13.214 25.201 1.00 87.19 86 ILE A N 1
ATOM 665 C CA . ILE A 1 86 ? -14.727 -14.202 24.111 1.00 87.19 86 ILE A CA 1
ATOM 666 C C . ILE A 1 86 ? -14.033 -13.627 22.865 1.00 87.19 86 ILE A C 1
ATOM 668 O O . ILE A 1 86 ? -13.293 -14.332 22.183 1.00 87.19 86 ILE A O 1
ATOM 672 N N . PHE A 1 87 ? -14.200 -12.330 22.600 1.00 86.56 87 PHE A N 1
ATOM 673 C CA . PHE A 1 87 ? -13.631 -11.661 21.429 1.00 86.56 87 PHE A CA 1
ATOM 674 C C . PHE A 1 87 ? -12.256 -11.033 21.684 1.00 86.56 87 PHE A C 1
ATOM 676 O O . PHE A 1 87 ? -11.706 -10.375 20.806 1.00 86.56 87 PHE A O 1
ATOM 683 N N . LYS A 1 88 ? -11.627 -11.280 22.840 1.00 84.94 88 LYS A N 1
ATOM 684 C CA . LYS A 1 88 ? -10.297 -10.729 23.158 1.00 84.94 88 LYS A CA 1
ATOM 685 C C . LYS A 1 88 ? -9.220 -11.123 22.135 1.00 84.94 88 LYS A C 1
ATOM 687 O O . LYS A 1 88 ? -8.296 -10.350 21.889 1.00 84.94 88 LYS A O 1
ATOM 692 N N . GLY A 1 89 ? -9.355 -12.294 21.504 1.00 89.25 89 GLY A N 1
ATOM 693 C CA . GLY A 1 89 ? -8.467 -12.740 20.423 1.00 89.25 89 GLY A CA 1
ATOM 694 C C . GLY A 1 89 ? -8.524 -11.858 19.170 1.00 89.25 89 GLY A C 1
ATOM 695 O O . GLY A 1 89 ? -7.517 -11.728 18.478 1.00 89.25 89 GLY A O 1
ATOM 696 N N . VAL A 1 90 ? -9.656 -11.192 18.915 1.00 91.06 90 VAL A N 1
ATOM 697 C CA . VAL A 1 90 ? -9.837 -10.297 17.762 1.00 91.06 90 VAL A CA 1
ATOM 698 C C . VAL A 1 90 ? -8.901 -9.094 17.863 1.00 91.06 90 VAL A C 1
ATOM 700 O O . VAL A 1 90 ? -8.217 -8.778 16.896 1.00 91.06 90 VAL A O 1
ATOM 703 N N . GLY A 1 91 ? -8.780 -8.482 19.046 1.00 90.50 91 GLY A N 1
ATOM 704 C CA . GLY A 1 91 ? -7.874 -7.349 19.259 1.00 90.50 91 GLY A CA 1
ATOM 705 C C . GLY A 1 91 ? -6.399 -7.699 19.029 1.00 90.50 91 GLY A C 1
ATOM 706 O O . GLY A 1 91 ? -5.668 -6.933 18.402 1.00 90.50 91 GLY A O 1
ATOM 707 N N . PHE A 1 92 ? -5.959 -8.881 19.475 1.00 91.75 92 PHE A N 1
ATOM 708 C CA . PHE A 1 92 ? -4.601 -9.360 19.191 1.00 91.75 92 PHE A CA 1
ATOM 709 C C . PHE A 1 92 ? -4.397 -9.643 17.700 1.00 91.75 92 PHE A C 1
ATOM 711 O O . PHE A 1 92 ? -3.376 -9.243 17.146 1.00 91.75 92 PHE A O 1
ATOM 718 N N . ALA A 1 93 ? -5.376 -10.260 17.032 1.00 93.38 93 ALA A N 1
ATOM 719 C CA . ALA A 1 93 ? -5.317 -10.498 15.593 1.00 93.38 93 ALA A CA 1
ATOM 720 C C . ALA A 1 93 ? -5.233 -9.186 14.794 1.00 93.38 93 ALA A C 1
ATOM 722 O O . ALA A 1 93 ? -4.401 -9.076 13.895 1.00 93.38 93 ALA A O 1
ATOM 723 N N . MET A 1 94 ? -6.027 -8.171 15.155 1.00 92.12 94 MET A N 1
ATOM 724 C CA . MET A 1 94 ? -5.979 -6.835 14.548 1.00 92.12 94 MET A CA 1
ATOM 725 C C . MET A 1 94 ? -4.581 -6.216 14.661 1.00 92.12 94 MET A C 1
ATOM 727 O O . MET A 1 94 ? -4.046 -5.716 13.669 1.00 92.12 94 MET A O 1
ATOM 731 N N . PHE A 1 95 ? -3.961 -6.295 15.844 1.00 92.94 95 PHE A N 1
ATOM 732 C CA . PHE A 1 95 ? -2.604 -5.794 16.066 1.00 92.94 95 PHE A CA 1
ATOM 733 C C . PHE A 1 95 ? -1.568 -6.548 15.220 1.00 92.94 95 PHE A C 1
ATOM 735 O O . PHE A 1 95 ? -0.765 -5.925 14.525 1.00 92.94 95 PHE A O 1
ATOM 742 N N . THR A 1 96 ? -1.606 -7.884 15.226 1.00 95.50 96 THR A N 1
ATOM 743 C CA . THR A 1 96 ? -0.670 -8.712 14.455 1.00 95.50 96 THR A CA 1
ATOM 744 C C . THR A 1 96 ? -0.792 -8.462 12.953 1.00 95.50 96 THR A C 1
ATOM 746 O O . THR A 1 96 ? 0.223 -8.257 12.291 1.00 95.50 96 THR A O 1
ATOM 749 N N . ILE A 1 97 ? -2.013 -8.424 12.411 1.00 95.44 97 ILE A N 1
ATOM 750 C CA . ILE A 1 97 ? -2.250 -8.164 10.984 1.00 95.44 97 ILE A CA 1
ATOM 751 C C . ILE A 1 97 ? -1.755 -6.764 10.607 1.00 95.44 97 ILE A C 1
ATOM 753 O O . ILE A 1 97 ? -1.043 -6.620 9.615 1.00 95.44 97 ILE A O 1
ATOM 757 N N . SER A 1 98 ? -2.062 -5.749 11.419 1.00 93.88 98 SER A N 1
ATOM 758 C CA . SER A 1 98 ? -1.611 -4.372 11.176 1.00 93.88 98 SER A CA 1
ATOM 759 C C . SER A 1 98 ? -0.084 -4.261 11.167 1.00 93.88 98 SER A C 1
ATOM 761 O O . SER A 1 98 ? 0.475 -3.582 10.309 1.00 93.88 98 SER A O 1
ATOM 763 N N . SER A 1 99 ? 0.602 -4.976 12.064 1.00 94.75 99 SER A N 1
ATOM 764 C CA . SER A 1 99 ? 2.068 -5.024 12.110 1.00 94.75 99 SER A CA 1
ATOM 765 C C . SER A 1 99 ? 2.669 -5.674 10.857 1.00 94.75 99 SER A C 1
ATOM 767 O O . SER A 1 99 ? 3.558 -5.103 10.226 1.00 94.75 99 SER A O 1
ATOM 769 N N . LEU A 1 100 ? 2.137 -6.828 10.435 1.00 96.06 100 LEU A N 1
ATOM 770 C CA . LEU A 1 100 ? 2.601 -7.523 9.228 1.00 96.06 100 LEU A CA 1
ATOM 771 C C . LEU A 1 100 ? 2.411 -6.673 7.967 1.00 96.06 100 LEU A C 1
ATOM 773 O O . LEU A 1 100 ? 3.315 -6.584 7.134 1.00 96.06 100 LEU A O 1
ATOM 777 N N . ILE A 1 101 ? 1.254 -6.017 7.846 1.00 93.94 101 ILE A N 1
ATOM 778 C CA . ILE A 1 101 ? 0.976 -5.083 6.753 1.00 93.94 101 ILE A CA 1
ATOM 779 C C . ILE A 1 101 ? 1.955 -3.905 6.819 1.00 93.94 101 ILE A C 1
ATOM 781 O O . ILE A 1 101 ? 2.559 -3.569 5.804 1.00 93.94 101 ILE A O 1
ATOM 785 N N . GLY A 1 102 ? 2.179 -3.324 7.999 1.00 93.88 102 GLY A N 1
ATOM 786 C CA . GLY A 1 102 ? 3.113 -2.214 8.189 1.00 93.88 102 GLY A CA 1
ATOM 787 C C . GLY A 1 102 ? 4.528 -2.526 7.695 1.00 93.88 102 GLY A C 1
ATOM 788 O O . GLY A 1 102 ? 5.096 -1.736 6.943 1.00 93.88 102 GLY A O 1
ATOM 789 N N . ILE A 1 103 ? 5.071 -3.700 8.036 1.00 95.50 103 ILE A N 1
ATOM 790 C CA . ILE A 1 103 ? 6.412 -4.126 7.597 1.00 95.50 103 ILE A CA 1
ATOM 791 C C . ILE A 1 103 ? 6.496 -4.178 6.065 1.00 95.50 103 ILE A C 1
ATOM 793 O O . ILE A 1 103 ? 7.424 -3.625 5.475 1.00 95.50 103 ILE A O 1
ATOM 797 N N . TYR A 1 104 ? 5.512 -4.798 5.410 1.00 92.38 104 TYR A N 1
ATOM 798 C CA . TYR A 1 104 ? 5.472 -4.886 3.949 1.00 92.38 104 TYR A CA 1
ATOM 799 C C . TYR A 1 104 ? 5.314 -3.508 3.283 1.00 92.38 104 TYR A C 1
ATOM 801 O O . TYR A 1 104 ? 5.985 -3.207 2.295 1.00 92.38 104 TYR A O 1
ATOM 809 N N . TYR A 1 105 ? 4.470 -2.638 3.840 1.00 92.75 105 TYR A N 1
ATOM 810 C CA . TYR A 1 105 ? 4.242 -1.302 3.290 1.00 92.75 105 TYR A CA 1
ATOM 811 C C . TYR A 1 105 ? 5.457 -0.379 3.433 1.00 92.75 105 TYR A C 1
ATOM 813 O O . TYR A 1 105 ? 5.702 0.418 2.530 1.00 92.75 105 TYR A O 1
ATOM 821 N N . ILE A 1 106 ? 6.257 -0.504 4.498 1.00 94.62 106 ILE A N 1
ATOM 822 C CA . ILE A 1 106 ? 7.513 0.255 4.636 1.00 94.62 106 ILE A CA 1
ATOM 823 C C . ILE A 1 106 ? 8.478 -0.077 3.492 1.00 94.62 106 ILE A C 1
ATOM 825 O O . ILE A 1 106 ? 9.090 0.827 2.924 1.00 94.62 106 ILE A O 1
ATOM 829 N N . VAL A 1 107 ? 8.573 -1.351 3.100 1.00 94.12 107 VAL A N 1
ATOM 830 C CA . VAL A 1 107 ? 9.405 -1.775 1.964 1.00 94.12 107 VAL A CA 1
ATOM 831 C C . VAL A 1 107 ? 8.907 -1.151 0.654 1.00 94.12 107 VAL A C 1
ATOM 833 O O . VAL A 1 107 ? 9.699 -0.606 -0.111 1.00 94.12 107 VAL A O 1
ATOM 836 N N . LEU A 1 108 ? 7.593 -1.147 0.409 1.00 92.12 108 LEU A N 1
ATOM 837 C CA . LEU A 1 108 ? 7.006 -0.494 -0.772 1.00 92.12 108 LEU A CA 1
ATOM 838 C C . LEU A 1 108 ? 7.253 1.021 -0.806 1.00 92.12 108 LEU A C 1
ATOM 840 O O . LEU A 1 108 ? 7.521 1.590 -1.869 1.00 92.12 108 LEU A O 1
ATOM 844 N N . LEU A 1 109 ? 7.174 1.684 0.349 1.00 92.69 109 LEU A N 1
ATOM 845 C CA . LEU A 1 109 ? 7.500 3.103 0.466 1.00 92.69 109 LEU A CA 1
ATOM 846 C C . LEU A 1 109 ? 8.981 3.358 0.175 1.00 92.69 109 LEU A C 1
ATOM 848 O O . LEU A 1 109 ? 9.293 4.307 -0.541 1.00 92.69 109 LEU A O 1
ATOM 852 N N . ALA A 1 110 ? 9.882 2.492 0.647 1.00 94.50 110 ALA A N 1
ATOM 853 C CA . ALA A 1 110 ? 11.307 2.588 0.344 1.00 94.50 110 ALA A CA 1
ATOM 854 C C . ALA A 1 110 ? 11.575 2.496 -1.169 1.00 94.50 110 ALA A C 1
ATOM 856 O O . ALA A 1 110 ? 12.292 3.340 -1.705 1.00 94.50 110 ALA A O 1
ATOM 857 N N . TYR A 1 111 ? 10.934 1.557 -1.876 1.00 91.62 111 TYR A N 1
ATOM 858 C CA . TYR A 1 111 ? 11.012 1.483 -3.341 1.00 91.62 111 TYR A CA 1
ATOM 859 C C . TYR A 1 111 ? 10.483 2.751 -4.021 1.00 91.62 111 TYR A C 1
ATOM 861 O O . TYR A 1 111 ? 11.109 3.264 -4.945 1.00 91.62 111 TYR A O 1
ATOM 869 N N . SER A 1 112 ? 9.357 3.290 -3.547 1.00 92.25 112 SER A N 1
ATOM 870 C CA . SER A 1 112 ? 8.755 4.508 -4.109 1.00 92.25 112 SER A CA 1
ATOM 871 C C . SER A 1 112 ? 9.669 5.728 -3.944 1.00 92.25 112 SER A C 1
ATOM 873 O O . SER A 1 112 ? 9.847 6.506 -4.879 1.00 92.25 112 SER A O 1
ATOM 875 N N . ILE A 1 113 ? 10.290 5.876 -2.771 1.00 94.19 113 ILE A N 1
ATOM 876 C CA . ILE A 1 113 ? 11.249 6.949 -2.480 1.00 94.19 113 ILE A CA 1
ATOM 877 C C . ILE A 1 113 ? 12.525 6.777 -3.307 1.00 94.19 113 ILE A C 1
ATOM 879 O O . ILE A 1 113 ? 13.030 7.750 -3.863 1.00 94.19 113 ILE A O 1
ATOM 883 N N . PHE A 1 114 ? 13.036 5.552 -3.430 1.00 91.94 114 PHE A N 1
ATOM 884 C CA . PHE A 1 114 ? 14.187 5.268 -4.283 1.00 91.94 114 PHE A CA 1
ATOM 885 C C . PHE A 1 114 ? 13.919 5.696 -5.730 1.00 91.94 114 PHE A C 1
ATOM 887 O O . PHE A 1 114 ? 14.718 6.416 -6.327 1.00 91.94 114 PHE A O 1
ATOM 894 N N . TYR A 1 115 ? 12.759 5.320 -6.267 1.00 89.75 115 TYR A N 1
ATOM 895 C CA . TYR A 1 115 ? 12.329 5.713 -7.603 1.00 89.75 115 TYR A CA 1
ATOM 896 C C . TYR A 1 115 ? 12.176 7.225 -7.767 1.00 89.75 115 TYR A C 1
ATOM 898 O O . TYR A 1 115 ? 12.559 7.767 -8.805 1.00 89.75 115 TYR A O 1
ATOM 906 N N . LEU A 1 116 ? 11.656 7.911 -6.747 1.00 93.56 116 LEU A N 1
ATOM 907 C CA . LEU A 1 116 ? 11.535 9.366 -6.738 1.00 93.56 116 LEU A CA 1
ATOM 908 C C . LEU A 1 116 ? 12.908 10.033 -6.889 1.00 93.56 116 LEU A C 1
ATOM 910 O O . LEU A 1 116 ? 13.073 10.890 -7.752 1.00 93.56 116 LEU A O 1
ATOM 914 N N . PHE A 1 117 ? 13.903 9.609 -6.107 1.00 92.88 117 PHE A N 1
ATOM 915 C CA . PHE A 1 117 ? 15.252 10.174 -6.190 1.00 92.88 117 PHE A CA 1
ATOM 916 C C . PHE A 1 117 ? 15.981 9.788 -7.478 1.00 92.88 117 PHE A C 1
ATOM 918 O O . PHE A 1 117 ? 16.639 10.633 -8.082 1.00 92.88 117 PHE A O 1
ATOM 925 N N . ALA A 1 118 ? 15.830 8.546 -7.944 1.00 88.56 118 ALA A N 1
ATOM 926 C CA . ALA A 1 118 ? 16.393 8.105 -9.219 1.00 88.56 118 ALA A CA 1
ATOM 927 C C . ALA A 1 118 ? 15.815 8.884 -10.419 1.00 88.56 118 ALA A C 1
ATOM 929 O O . ALA A 1 118 ? 16.496 9.052 -11.430 1.00 88.56 118 ALA A O 1
ATOM 930 N N . SER A 1 119 ? 14.595 9.418 -10.289 1.00 92.19 119 SER A N 1
ATOM 931 C CA . SER A 1 119 ? 13.928 10.224 -11.321 1.00 92.19 119 SER A CA 1
ATOM 932 C C . SER A 1 119 ? 14.441 11.667 -11.425 1.00 92.19 119 SER A C 1
ATOM 934 O O . SER A 1 119 ? 14.058 12.373 -12.350 1.00 92.19 119 SER A O 1
ATOM 936 N N . PHE A 1 120 ? 15.315 12.130 -10.524 1.00 92.25 120 PHE A N 1
ATOM 937 C CA . PHE A 1 120 ? 15.943 13.460 -10.623 1.00 92.25 120 PHE A CA 1
ATOM 938 C C . PHE A 1 120 ? 17.179 13.487 -11.539 1.00 92.25 120 PHE A C 1
ATOM 940 O O . PHE A 1 120 ? 17.978 14.422 -11.494 1.00 92.25 120 PHE A O 1
ATOM 947 N N . THR A 1 121 ? 17.337 12.468 -12.380 1.00 88.38 121 THR A N 1
ATOM 948 C CA . THR A 1 121 ? 18.370 12.375 -13.415 1.00 88.38 121 THR A CA 1
ATOM 949 C C . THR A 1 121 ? 17.793 12.770 -14.778 1.00 88.38 121 THR A C 1
ATOM 951 O O . THR A 1 121 ? 16.593 12.642 -15.010 1.00 88.38 121 THR A O 1
ATOM 954 N N . SER A 1 122 ? 18.628 13.298 -15.682 1.00 85.06 122 SER A N 1
ATOM 955 C CA . SER A 1 122 ? 18.179 13.737 -17.016 1.00 85.06 122 SER A CA 1
ATOM 956 C C . SER A 1 122 ? 17.723 12.578 -17.902 1.00 85.06 122 SER A C 1
ATOM 958 O O . SER A 1 122 ? 16.794 12.731 -18.684 1.00 85.06 122 SER A O 1
ATOM 960 N N . GLU A 1 123 ? 18.377 11.427 -17.759 1.00 84.00 123 GLU A N 1
ATOM 961 C CA . GLU A 1 123 ? 18.029 10.174 -18.421 1.00 84.00 123 GLU A CA 1
ATOM 962 C C . GLU A 1 123 ? 17.686 9.147 -17.345 1.00 84.00 123 GLU A C 1
ATOM 964 O O . GLU A 1 123 ? 18.502 8.879 -16.461 1.00 84.00 123 GLU A O 1
ATOM 969 N N . LEU A 1 124 ? 16.476 8.586 -17.403 1.00 85.31 124 LEU A N 1
ATOM 970 C CA . LEU A 1 124 ? 15.996 7.673 -16.370 1.00 85.31 124 LEU A CA 1
ATOM 971 C C . LEU A 1 124 ? 16.783 6.352 -16.443 1.00 85.31 124 LEU A C 1
ATOM 973 O O . LEU A 1 124 ? 16.902 5.795 -17.535 1.00 85.31 124 LEU A O 1
ATOM 977 N N . PRO A 1 125 ? 17.233 5.772 -15.314 1.00 82.12 125 PRO A N 1
ATOM 978 C CA . PRO A 1 125 ? 18.038 4.543 -15.320 1.00 82.12 125 PRO A CA 1
ATOM 979 C C . PRO A 1 125 ? 17.375 3.339 -16.008 1.00 82.12 125 PRO A C 1
ATOM 981 O O . PRO A 1 125 ? 18.055 2.468 -16.539 1.00 82.12 125 PRO A O 1
ATOM 984 N N . TRP A 1 126 ? 16.042 3.288 -16.019 1.00 83.94 126 TRP A N 1
ATOM 985 C CA . TRP A 1 126 ? 15.241 2.262 -16.703 1.00 83.94 126 TRP A CA 1
ATOM 986 C C . TRP A 1 126 ? 14.814 2.668 -18.127 1.00 83.94 126 TRP A C 1
ATOM 988 O O . TRP A 1 126 ? 13.929 2.038 -18.706 1.00 83.94 126 TRP A O 1
ATOM 998 N N . ASN A 1 127 ? 15.413 3.727 -18.681 1.00 80.06 127 ASN A N 1
ATOM 999 C CA . ASN A 1 127 ? 15.194 4.238 -20.038 1.00 80.06 127 ASN A CA 1
ATOM 1000 C C . ASN A 1 127 ? 16.506 4.497 -20.816 1.00 80.06 127 ASN A C 1
ATOM 1002 O O . ASN A 1 127 ? 16.451 4.836 -21.992 1.00 80.06 127 ASN A O 1
ATOM 1006 N N . THR A 1 128 ? 17.679 4.316 -20.198 1.00 75.25 128 THR A N 1
ATOM 1007 C CA . THR A 1 128 ? 19.011 4.513 -20.817 1.00 75.25 128 THR A CA 1
ATOM 1008 C C . THR A 1 128 ? 19.4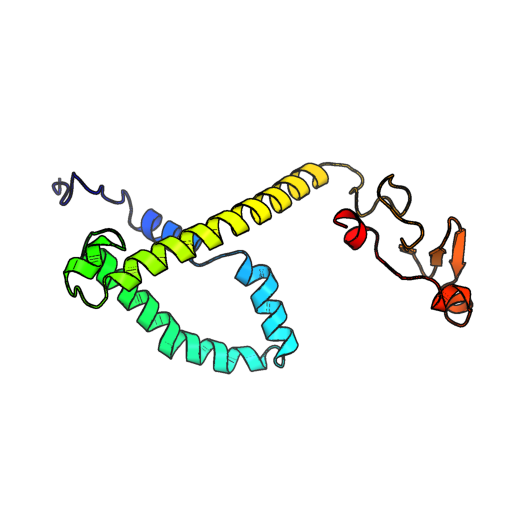10 3.424 -21.816 1.00 75.25 128 THR A C 1
ATOM 1010 O O . THR A 1 128 ? 20.460 3.508 -22.457 1.00 75.25 128 THR A O 1
ATOM 1013 N N . GLY A 1 129 ? 18.583 2.393 -21.961 1.00 73.62 129 GLY A N 1
ATOM 1014 C CA . GLY A 1 129 ? 18.821 1.264 -22.833 1.00 73.62 129 GLY A CA 1
ATOM 1015 C C . GLY A 1 129 ? 19.382 0.028 -22.111 1.00 73.62 129 GLY A C 1
ATOM 1016 O O . GLY A 1 129 ? 19.535 -0.016 -20.890 1.00 73.62 129 GLY A O 1
ATOM 1017 N N . CYS A 1 130 ? 19.751 -0.998 -22.887 1.00 77.06 130 CYS A N 1
ATOM 1018 C CA . CYS A 1 130 ? 20.281 -2.270 -22.394 1.00 77.06 130 CYS A CA 1
ATOM 1019 C C . CYS A 1 130 ? 21.797 -2.170 -22.142 1.00 77.06 130 CYS A C 1
ATOM 1021 O O . CYS A 1 130 ? 22.536 -3.140 -22.254 1.00 77.06 130 CYS A O 1
ATOM 1023 N N . THR A 1 131 ? 22.269 -0.971 -21.798 1.00 76.69 131 THR A N 1
ATOM 1024 C CA . THR A 1 131 ? 23.682 -0.586 -21.669 1.00 76.69 131 THR A CA 1
ATOM 1025 C C . THR A 1 131 ? 24.142 -0.454 -20.216 1.00 76.69 131 THR A C 1
ATOM 1027 O O . THR A 1 131 ? 25.325 -0.239 -19.961 1.00 76.69 131 THR A O 1
ATOM 1030 N N . ASN A 1 132 ? 23.227 -0.591 -19.254 1.00 81.00 132 ASN A N 1
ATOM 1031 C CA . ASN A 1 132 ? 23.543 -0.553 -17.832 1.00 81.00 132 ASN A CA 1
ATOM 1032 C C . ASN A 1 132 ? 24.248 -1.829 -17.346 1.00 81.00 132 ASN A C 1
ATOM 1034 O O . ASN A 1 132 ? 24.055 -2.914 -17.890 1.00 81.00 132 ASN A O 1
ATOM 1038 N N . ALA A 1 133 ? 25.000 -1.706 -16.248 1.00 81.06 133 ALA A N 1
ATOM 1039 C CA . ALA A 1 133 ? 25.780 -2.800 -15.661 1.00 81.06 133 ALA A CA 1
ATOM 1040 C C . ALA A 1 133 ? 24.938 -3.959 -15.092 1.00 81.06 133 ALA A C 1
ATOM 1042 O O . ALA A 1 133 ? 25.462 -5.051 -14.894 1.00 81.06 133 ALA A O 1
ATOM 1043 N N . TRP A 1 134 ? 23.656 -3.722 -14.805 1.00 81.81 134 TRP A N 1
ATOM 1044 C CA . TRP A 1 134 ? 22.717 -4.721 -14.284 1.00 81.81 134 TRP A CA 1
ATOM 1045 C C . TRP A 1 134 ? 21.915 -5.438 -15.376 1.00 81.81 134 TRP A C 1
ATOM 1047 O O . TRP A 1 134 ? 21.199 -6.386 -15.068 1.00 81.81 134 TRP A O 1
ATOM 1057 N N . ASN A 1 135 ? 22.011 -5.000 -16.634 1.00 82.06 135 ASN A N 1
ATOM 1058 C CA . ASN A 1 135 ? 21.254 -5.618 -17.716 1.00 82.06 135 ASN A CA 1
ATOM 1059 C C . ASN A 1 135 ? 21.872 -6.962 -18.104 1.00 82.06 135 ASN A C 1
ATOM 1061 O O . ASN A 1 135 ? 23.094 -7.103 -18.207 1.00 82.06 135 ASN A O 1
ATOM 1065 N N . THR A 1 136 ? 21.018 -7.944 -18.362 1.00 80.88 136 THR A N 1
ATOM 1066 C CA . THR A 1 136 ? 21.443 -9.254 -18.853 1.00 80.88 136 THR A CA 1
ATOM 1067 C C . THR A 1 136 ? 21.433 -9.292 -20.390 1.00 80.88 136 THR A C 1
ATOM 1069 O O . THR A 1 136 ? 20.868 -8.400 -21.030 1.00 80.88 136 THR A O 1
ATOM 1072 N N . PRO A 1 137 ? 22.033 -10.318 -21.030 1.00 75.31 137 PRO A N 1
ATOM 1073 C CA . PRO A 1 137 ? 21.967 -10.485 -22.488 1.00 75.31 137 PRO A CA 1
ATOM 1074 C C . PRO A 1 137 ? 20.534 -10.631 -23.036 1.00 75.31 137 PRO A C 1
ATOM 1076 O O . PRO A 1 137 ? 20.311 -10.441 -24.229 1.00 75.31 137 PRO A O 1
ATOM 1079 N N . ASP A 1 138 ? 19.574 -10.948 -22.162 1.00 76.56 138 ASP A N 1
ATOM 1080 C CA . ASP A 1 138 ? 18.149 -11.110 -22.466 1.00 76.56 138 ASP A CA 1
ATOM 1081 C C . ASP A 1 138 ? 17.376 -9.771 -22.519 1.00 76.56 138 ASP A C 1
ATOM 1083 O O . ASP A 1 138 ? 16.199 -9.734 -22.903 1.00 76.56 138 ASP A O 1
ATOM 1087 N N . CYS A 1 139 ? 18.025 -8.656 -22.163 1.00 78.38 139 CYS A N 1
ATOM 1088 C CA . CYS A 1 139 ? 17.437 -7.325 -22.235 1.00 78.38 139 CYS A CA 1
ATOM 1089 C C . CYS A 1 139 ? 17.129 -6.947 -23.687 1.00 78.38 139 CYS A C 1
ATOM 1091 O O . CYS A 1 139 ? 17.998 -6.980 -24.560 1.00 78.38 139 CYS A O 1
ATOM 1093 N N . THR A 1 140 ? 15.887 -6.531 -23.945 1.00 78.00 140 THR A N 1
ATOM 1094 C CA . THR A 1 140 ? 15.462 -6.086 -25.278 1.00 78.00 140 THR A CA 1
ATOM 1095 C C . THR A 1 140 ? 14.824 -4.706 -25.238 1.00 78.00 140 THR A C 1
ATOM 1097 O O . THR A 1 140 ? 14.032 -4.381 -24.351 1.00 78.00 140 THR A O 1
ATOM 1100 N N . ILE A 1 141 ? 15.146 -3.892 -26.244 1.00 77.69 141 ILE A N 1
ATOM 1101 C CA . ILE A 1 141 ? 14.534 -2.576 -26.468 1.00 77.69 141 ILE A CA 1
ATOM 1102 C C . ILE A 1 141 ? 13.900 -2.570 -27.829 1.00 77.69 141 ILE A C 1
ATOM 1104 O O . ILE A 1 141 ? 14.419 -3.158 -28.772 1.00 77.69 141 ILE A O 1
ATOM 1108 N N . SER A 1 142 ? 12.759 -1.908 -27.908 1.00 75.00 142 SER A N 1
ATOM 1109 C CA . SER A 1 142 ? 12.040 -1.702 -29.146 1.00 75.00 142 SER A CA 1
ATOM 1110 C C . SER A 1 142 ? 11.981 -0.221 -29.441 1.00 75.00 142 SER A C 1
ATOM 1112 O O . SER A 1 142 ? 11.376 0.515 -28.668 1.00 75.00 142 SER A O 1
ATOM 1114 N N . ASP A 1 143 ? 12.571 0.187 -30.556 1.00 76.00 143 ASP A N 1
ATOM 1115 C CA . ASP A 1 143 ? 12.559 1.575 -31.000 1.00 76.00 143 ASP A CA 1
ATOM 1116 C C . ASP A 1 143 ? 12.217 1.642 -32.487 1.00 76.00 143 ASP A C 1
ATOM 1118 O O . ASP A 1 143 ? 12.841 0.961 -33.291 1.00 76.00 143 ASP A O 1
ATOM 1122 N N . HIS A 1 144 ? 11.177 2.396 -32.854 1.00 74.25 144 HIS A N 1
ATOM 1123 C CA . HIS A 1 144 ? 10.755 2.613 -34.248 1.00 74.25 144 HIS A CA 1
ATOM 1124 C C . HIS A 1 144 ? 10.750 1.365 -35.167 1.00 74.25 144 HIS A C 1
ATOM 1126 O O . HIS A 1 144 ? 11.115 1.433 -36.337 1.00 74.25 144 HIS A O 1
ATOM 1132 N N . GLY A 1 145 ? 10.310 0.208 -34.656 1.00 73.00 145 GLY A N 1
ATOM 1133 C CA . GLY A 1 145 ? 10.266 -1.048 -35.423 1.00 73.00 145 GLY A CA 1
ATOM 1134 C C . GLY A 1 145 ? 11.581 -1.834 -35.445 1.00 73.00 145 GLY A C 1
ATOM 1135 O O . GLY A 1 145 ? 11.596 -2.950 -35.950 1.00 73.00 145 GLY A O 1
ATOM 1136 N N . LEU A 1 146 ? 12.646 -1.322 -34.834 1.00 77.50 146 LEU A N 1
ATOM 1137 C CA . LEU A 1 146 ? 13.889 -2.034 -34.562 1.00 77.50 146 LEU A CA 1
ATOM 1138 C C . LEU A 1 146 ? 13.854 -2.675 -33.169 1.00 77.50 146 LEU A C 1
ATOM 1140 O O . LEU A 1 146 ? 13.191 -2.181 -32.252 1.00 77.50 146 LEU A O 1
ATOM 1144 N N . ILE A 1 147 ? 14.567 -3.786 -33.007 1.00 79.38 147 ILE A N 1
ATOM 1145 C CA . ILE A 1 147 ? 14.755 -4.484 -31.737 1.00 79.38 147 ILE A CA 1
ATOM 1146 C C . ILE A 1 147 ? 16.244 -4.666 -31.487 1.00 79.38 147 ILE A C 1
ATOM 1148 O O . ILE A 1 147 ? 16.979 -5.111 -32.367 1.00 79.38 147 ILE A O 1
ATOM 1152 N N . TRP A 1 148 ? 16.677 -4.322 -30.281 1.00 75.69 148 TRP A N 1
ATOM 1153 C CA . TRP A 1 148 ? 18.042 -4.549 -29.826 1.00 75.69 148 TRP A CA 1
ATOM 1154 C C . TRP A 1 148 ? 18.172 -5.953 -29.219 1.00 75.69 148 TRP A C 1
ATOM 1156 O O . TRP A 1 148 ? 17.450 -6.271 -28.273 1.00 75.69 148 TRP A O 1
ATOM 1166 N N . ILE A 1 149 ? 19.060 -6.786 -29.777 1.00 72.75 149 ILE A N 1
ATOM 1167 C CA . ILE A 1 149 ? 19.365 -8.151 -29.307 1.00 72.75 149 ILE A CA 1
ATOM 1168 C C . ILE A 1 149 ? 20.884 -8.360 -29.372 1.00 72.75 149 ILE A C 1
ATOM 1170 O O . ILE A 1 149 ? 21.495 -8.090 -30.410 1.00 72.75 149 ILE A O 1
ATOM 1174 N N . ASN A 1 150 ? 21.498 -8.854 -28.288 1.00 73.31 150 ASN A N 1
ATOM 1175 C CA . ASN A 1 150 ? 22.928 -9.203 -28.223 1.00 73.31 150 ASN A CA 1
ATOM 1176 C C . ASN A 1 150 ? 23.881 -8.110 -28.766 1.00 73.31 150 ASN A C 1
ATOM 1178 O O . ASN A 1 150 ? 24.875 -8.414 -29.421 1.00 73.31 150 ASN A O 1
ATOM 1182 N N . GLY A 1 151 ? 23.587 -6.826 -28.521 1.00 72.31 151 GLY A N 1
ATOM 1183 C CA . GLY A 1 151 ? 24.450 -5.714 -28.953 1.00 72.31 151 GLY A CA 1
ATOM 1184 C C . GLY A 1 151 ? 24.186 -5.165 -30.358 1.00 72.31 151 GLY A C 1
ATOM 1185 O O . GLY A 1 151 ? 24.876 -4.238 -30.778 1.00 72.31 151 GLY A O 1
ATOM 1186 N N . THR A 1 152 ? 23.191 -5.686 -31.077 1.00 77.06 152 THR A N 1
ATOM 1187 C CA . THR A 1 152 ? 22.898 -5.317 -32.474 1.00 77.06 152 THR A CA 1
ATOM 1188 C C . THR A 1 152 ? 21.424 -4.975 -32.685 1.00 77.06 152 THR A C 1
ATOM 1190 O O . THR A 1 152 ? 20.549 -5.549 -32.037 1.00 77.06 152 THR A O 1
ATOM 1193 N N . TRP A 1 153 ? 21.155 -4.024 -33.586 1.00 78.50 153 TRP A N 1
ATOM 1194 C CA . TRP A 1 153 ? 19.801 -3.618 -33.966 1.00 78.50 153 TRP A CA 1
ATOM 1195 C C . TRP A 1 153 ? 19.300 -4.433 -35.145 1.00 78.50 153 TRP A C 1
ATOM 1197 O O . TRP A 1 153 ? 19.992 -4.582 -36.151 1.00 78.50 153 TRP A O 1
ATOM 1207 N N . TYR A 1 154 ? 18.062 -4.886 -35.032 1.00 79.38 154 TYR A N 1
ATOM 1208 C CA . TYR A 1 154 ? 17.419 -5.714 -36.029 1.00 79.38 154 TYR A CA 1
ATOM 1209 C C . TYR A 1 154 ? 16.028 -5.211 -36.364 1.00 79.38 154 TYR A C 1
ATOM 1211 O O . TYR A 1 154 ? 15.310 -4.746 -35.484 1.00 79.38 154 TYR A O 1
ATOM 1219 N N . ASN A 1 155 ? 15.610 -5.352 -37.617 1.00 83.00 155 ASN A N 1
ATOM 1220 C CA . ASN A 1 155 ? 14.254 -5.007 -38.011 1.00 83.00 155 ASN A CA 1
ATOM 1221 C C . ASN A 1 155 ? 13.262 -6.032 -37.441 1.00 83.00 155 ASN A C 1
ATOM 1223 O O . ASN A 1 155 ? 13.387 -7.234 -37.685 1.00 83.00 155 ASN A O 1
ATOM 1227 N N . ARG A 1 156 ? 12.274 -5.570 -36.663 1.00 76.75 156 ARG A N 1
ATOM 1228 C CA . ARG A 1 156 ? 11.329 -6.430 -35.933 1.00 76.75 156 ARG A CA 1
ATOM 1229 C C . ARG A 1 156 ? 10.653 -7.424 -36.865 1.00 76.75 156 ARG A C 1
ATOM 1231 O O . ARG A 1 156 ? 10.579 -8.599 -36.534 1.00 76.75 156 ARG A O 1
ATOM 1238 N N . THR A 1 157 ? 10.171 -6.953 -38.012 1.00 80.81 157 THR A N 1
ATOM 1239 C CA . THR A 1 157 ? 9.419 -7.775 -38.968 1.00 80.81 157 THR A CA 1
ATOM 1240 C C . THR A 1 157 ? 10.275 -8.841 -39.639 1.00 80.81 157 THR A C 1
ATOM 1242 O O . THR A 1 157 ? 9.747 -9.871 -40.025 1.00 80.81 157 THR A O 1
ATOM 1245 N N . GLU A 1 158 ? 11.581 -8.613 -39.773 1.00 77.62 158 GLU A N 1
ATOM 1246 C CA . GLU A 1 158 ? 12.496 -9.568 -40.410 1.00 77.62 158 GLU A CA 1
ATOM 1247 C C . GLU A 1 158 ? 12.914 -10.683 -39.452 1.00 77.62 158 GLU A C 1
ATOM 1249 O O . GLU A 1 158 ? 13.179 -11.802 -39.880 1.00 77.62 158 GLU A O 1
ATOM 1254 N N . ILE A 1 159 ? 12.962 -10.392 -38.149 1.00 75.06 159 ILE A N 1
ATOM 1255 C CA . ILE A 1 159 ? 13.477 -11.332 -37.151 1.00 75.06 159 ILE A CA 1
ATOM 1256 C C . ILE A 1 159 ? 12.404 -12.108 -36.423 1.00 75.06 159 ILE A C 1
ATOM 1258 O O . ILE A 1 159 ? 12.704 -13.188 -35.926 1.00 75.06 159 ILE A O 1
ATOM 1262 N N . GLN A 1 160 ? 11.160 -11.637 -36.431 1.00 74.25 160 GLN A N 1
ATOM 1263 C CA . GLN A 1 160 ? 10.042 -12.286 -35.750 1.00 74.25 160 GLN A CA 1
ATOM 1264 C C . GLN A 1 160 ? 9.830 -13.764 -36.148 1.00 74.25 160 GLN A C 1
ATOM 1266 O O . GLN A 1 160 ? 9.321 -14.530 -35.334 1.00 74.25 160 GLN A O 1
ATOM 1271 N N . ASP A 1 161 ? 10.290 -14.172 -37.337 1.00 72.69 161 ASP A N 1
ATOM 1272 C CA . ASP A 1 161 ? 10.206 -15.550 -37.849 1.00 72.69 161 ASP A CA 1
ATOM 1273 C C . ASP A 1 161 ? 11.530 -16.346 -37.765 1.00 72.69 161 ASP A C 1
ATOM 1275 O O . ASP A 1 161 ? 11.612 -17.480 -38.234 1.00 72.69 161 ASP A O 1
ATOM 1279 N N . THR A 1 162 ? 12.587 -15.784 -37.171 1.00 77.94 162 THR A N 1
ATOM 1280 C CA . THR A 1 162 ? 13.911 -16.431 -37.073 1.00 77.94 162 THR A CA 1
ATOM 1281 C C . THR A 1 162 ? 14.094 -17.221 -35.772 1.00 77.94 162 THR A C 1
ATOM 1283 O O . THR A 1 162 ? 13.481 -16.927 -34.746 1.00 77.94 162 THR A O 1
ATOM 1286 N N . GLU A 1 163 ? 15.003 -18.205 -35.764 1.00 72.50 163 GLU A N 1
ATOM 1287 C CA . GLU A 1 163 ? 15.373 -18.949 -34.543 1.00 72.50 163 GLU A CA 1
ATOM 1288 C C . GLU A 1 163 ? 15.927 -18.036 -33.438 1.00 72.50 163 GLU A C 1
ATOM 1290 O O . GLU A 1 163 ? 15.705 -18.289 -32.252 1.00 72.50 163 GLU A O 1
ATOM 1295 N N . LEU A 1 164 ? 16.573 -16.929 -33.826 1.00 70.75 164 LEU A N 1
ATOM 1296 C CA . LEU A 1 164 ? 17.053 -15.898 -32.905 1.00 70.75 164 LEU A CA 1
ATOM 1297 C C . LEU A 1 164 ? 15.908 -15.318 -32.065 1.00 70.75 164 LEU A C 1
ATOM 1299 O O . LEU A 1 164 ? 16.048 -15.170 -30.856 1.00 70.75 164 LEU A O 1
ATOM 1303 N N . TRP A 1 165 ? 14.750 -15.061 -32.674 1.00 70.50 165 TRP A N 1
ATOM 1304 C CA . TRP A 1 165 ? 13.584 -14.526 -31.971 1.00 70.50 165 TRP A CA 1
ATOM 1305 C C . TRP A 1 165 ? 12.962 -15.499 -30.975 1.00 70.50 165 TRP A C 1
ATOM 1307 O O . TRP A 1 165 ? 12.552 -15.092 -29.888 1.00 70.50 165 TRP A O 1
ATOM 1317 N N . ASN A 1 166 ? 12.908 -16.782 -31.334 1.00 69.25 166 ASN A N 1
ATOM 1318 C CA . ASN A 1 166 ? 12.340 -17.821 -30.477 1.00 69.25 166 ASN A CA 1
ATOM 1319 C C . ASN A 1 166 ? 13.273 -18.204 -29.317 1.00 69.25 166 ASN A C 1
ATOM 1321 O O . ASN A 1 166 ? 12.795 -18.662 -28.281 1.00 69.25 166 ASN A O 1
ATOM 1325 N N . SER A 1 167 ? 14.585 -18.001 -29.470 1.00 67.19 167 SER A N 1
ATOM 1326 C CA . SER A 1 167 ? 15.572 -18.289 -28.426 1.00 67.19 167 SER A CA 1
ATOM 1327 C C . SER A 1 167 ? 15.748 -17.155 -27.409 1.00 67.19 167 SER A C 1
ATOM 1329 O O . SER A 1 167 ? 16.205 -17.420 -26.297 1.00 67.19 167 SER A O 1
ATOM 1331 N N . SER A 1 168 ? 15.421 -15.905 -27.751 1.00 66.81 168 SER A N 1
ATOM 1332 C CA . SER A 1 168 ? 15.588 -14.763 -26.844 1.00 66.81 168 SER A CA 1
ATOM 1333 C C . SER A 1 168 ? 14.477 -14.703 -25.793 1.00 66.81 168 SER A C 1
ATOM 1335 O O . SER A 1 168 ? 13.303 -14.484 -26.108 1.00 66.81 168 SER A O 1
ATOM 1337 N N . LYS A 1 169 ? 14.837 -14.828 -24.511 1.00 67.75 169 LYS A N 1
ATOM 1338 C CA . LYS A 1 169 ? 13.904 -14.620 -23.401 1.00 67.75 169 LYS A CA 1
ATOM 1339 C C . LYS A 1 169 ? 13.689 -13.120 -23.222 1.00 67.75 169 LYS A C 1
ATOM 1341 O O . LYS A 1 169 ? 14.458 -12.453 -22.558 1.00 67.75 169 LYS A O 1
ATOM 1346 N N . ARG A 1 170 ? 12.650 -12.567 -23.840 1.00 71.50 170 ARG A N 1
ATOM 1347 C CA . ARG A 1 170 ? 12.444 -11.112 -23.863 1.00 71.50 170 ARG A CA 1
ATOM 1348 C C . ARG A 1 170 ? 12.066 -10.571 -22.489 1.00 71.50 170 ARG A C 1
ATOM 1350 O O . ARG A 1 170 ? 10.994 -10.887 -21.977 1.00 71.50 170 ARG A O 1
ATOM 1357 N N . VAL A 1 171 ? 12.932 -9.731 -21.935 1.00 75.75 171 VAL A N 1
ATOM 1358 C CA . VAL A 1 171 ? 12.662 -8.941 -20.731 1.00 75.75 171 VAL A CA 1
ATOM 1359 C C . VAL A 1 171 ? 12.907 -7.474 -21.069 1.00 75.75 171 VAL A C 1
ATOM 1361 O O . VAL A 1 171 ? 13.853 -7.150 -21.794 1.00 75.75 171 VAL A O 1
ATOM 1364 N N . SER A 1 172 ? 12.032 -6.578 -20.610 1.00 74.38 172 SER A N 1
ATOM 1365 C CA . SER A 1 172 ? 12.265 -5.145 -20.796 1.00 74.38 172 SER A CA 1
ATOM 1366 C C . SER A 1 172 ? 13.297 -4.626 -19.793 1.00 74.38 172 SER A C 1
ATOM 1368 O O . SER A 1 172 ? 13.385 -5.096 -18.661 1.00 74.38 172 SER A O 1
ATOM 1370 N N . GLN A 1 173 ? 14.025 -3.579 -20.178 1.00 77.19 173 GLN A N 1
ATOM 1371 C CA . GLN A 1 173 ? 14.967 -2.864 -19.303 1.00 77.19 173 GLN A CA 1
ATOM 1372 C C . GLN A 1 173 ? 14.365 -2.450 -17.941 1.00 77.19 173 GLN A C 1
ATOM 1374 O O . GLN A 1 173 ? 15.044 -2.469 -16.918 1.00 77.19 173 GLN A O 1
ATOM 1379 N N . SER A 1 174 ? 13.072 -2.112 -17.905 1.00 77.38 174 SER A N 1
ATOM 1380 C CA . SER A 1 174 ? 12.355 -1.747 -16.678 1.00 77.38 174 SER A CA 1
ATOM 1381 C C . SER A 1 174 ? 12.018 -2.941 -15.782 1.00 77.38 174 SER A C 1
ATOM 1383 O O . SER A 1 174 ? 11.929 -2.779 -14.568 1.00 77.38 174 SER A O 1
ATOM 1385 N N . GLU A 1 175 ? 11.828 -4.127 -16.361 1.00 76.75 175 GLU A N 1
ATOM 1386 C CA . GLU A 1 175 ? 11.593 -5.369 -15.623 1.00 76.75 175 GLU A CA 1
ATOM 1387 C C . GLU A 1 175 ? 12.897 -5.955 -15.070 1.00 76.75 175 GLU A C 1
ATOM 1389 O O . GLU A 1 175 ? 12.879 -6.570 -14.007 1.00 76.75 175 GLU A O 1
ATOM 1394 N N . GLU A 1 176 ? 14.026 -5.766 -15.761 1.00 77.81 176 GLU A N 1
ATOM 1395 C CA . GLU A 1 176 ? 15.344 -6.208 -15.281 1.00 77.81 176 GLU A CA 1
ATOM 1396 C C . GLU A 1 176 ? 15.904 -5.350 -14.157 1.00 77.81 176 GLU A C 1
ATOM 1398 O O . GLU A 1 176 ? 16.617 -5.868 -13.308 1.00 77.81 176 GLU A O 1
ATOM 1403 N N . PHE A 1 177 ? 15.547 -4.069 -14.104 1.00 77.12 177 PHE A N 1
ATOM 1404 C CA . PHE A 1 177 ? 16.047 -3.141 -13.090 1.00 77.12 177 PHE A CA 1
ATOM 1405 C C . PHE A 1 177 ? 15.821 -3.613 -11.635 1.00 77.12 177 PHE A C 1
ATOM 1407 O O . PHE A 1 177 ? 16.531 -3.176 -10.733 1.00 77.12 177 PHE A O 1
ATOM 1414 N N . TRP A 1 178 ? 14.857 -4.513 -11.405 1.00 67.38 178 TRP A N 1
ATOM 1415 C CA . TRP A 1 178 ? 14.542 -5.078 -10.084 1.00 67.38 178 TRP A CA 1
ATOM 1416 C C . TRP A 1 178 ? 14.721 -6.586 -9.951 1.00 67.38 178 TRP A C 1
ATOM 1418 O O . TRP A 1 178 ? 14.334 -7.140 -8.918 1.00 67.38 178 TRP A O 1
ATOM 1428 N N . LYS A 1 179 ? 15.235 -7.256 -10.983 1.00 63.75 179 LYS A N 1
ATOM 1429 C CA . LYS A 1 179 ? 15.624 -8.662 -10.852 1.00 63.75 179 LYS A CA 1
ATOM 1430 C C . LYS A 1 179 ? 16.924 -8.777 -10.070 1.00 63.75 179 LYS A C 1
ATOM 1432 O O . LYS A 1 179 ? 17.009 -9.749 -9.289 1.00 63.75 179 LYS A O 1
#

pLDDT: mean 84.1, std 10.35, range [36.97, 96.69]

Foldseek 3Di:
DPPDPCPPLDDDPDPVVVVVVVVVVVDDCCVVPVVQVCLVVVPHPVVVVVVVVCCVPPVVVVVVVVVVLCVVQVDQLQVSCVVPVVCSVVSVVVVVVVVVVVVVVVVVVVVVVVLVVQVVDPARQLRPAQPDPQHDQLEWDDDPQWIDHNNDIDRNVVPCPPPSNVPRPHDYSNRSVVD

Sequence (179 aa):
MEGDENVECGNWSHKMDYLLSLLGFAVGLGNVWRFPYLCYRNGGGAFLIPYVIMLLLSGLPLFLMELALGQFASQGPISVWKLSPIFKGVGFAMFTISSLIGIYYIVLLAYSIFYLFASFTSELPWNTGCTNAWNTPDCTISDHGLIWINGTWYNRTEIQDTELWNSSKRVSQSEEFWK

Secondary structure (DSSP, 8-state):
----TTTTT---S-HHHHHHHHHHHH--HHHHHHHHHHHHHTTGGGGHHHHHHHIIIIIHHHHHHHHHHHHHH-S-TTTGGGG-GGGHHHHHHHHHHHHHHHHHHHHHHHHHHHHHHHTTSSS-TTTS-TTSTT--TTEEEEETTEEEETTEEEEHHHHTTSHHHHH---EEHHHHTT-

Organism: Branchiostoma lanceolatum (NCBI:txid7740)

InterPro domains:
  IPR000175 Sodium:neurotransmitter symporter [PF00209] (10-178)
  IPR000175 Sodium:neurotransmitter symporter [PR00176] (17-38)
  IPR000175 Sodium:neurotransmitter symporter [PR00176] (46-65)
  IPR000175 Sodium:neurotransmitter symporter [PR00176] (89-115)
  IPR000175 Sodium:neurotransmitter symporter [PS00610] (33-47)
  IPR000175 Sodium:neurotransmitter symporter [PS50267] (8-179)
  IPR000175 Sodium:neurotransmitter symporter [PTHR11616] (4-179)
  IPR037272 Sodium:neurotransmitter symporter superfamily [SSF161070] (10-139)